Protein AF-A0A3D4WCC0-F1 (afdb_monomer_lite)

Structure (mmCIF, N/CA/C/O backbone):
data_AF-A0A3D4WCC0-F1
#
_entry.id   AF-A0A3D4WCC0-F1
#
loop_
_atom_site.group_PDB
_atom_site.id
_atom_site.type_symbol
_atom_site.label_atom_id
_atom_site.label_alt_id
_atom_site.label_comp_id
_atom_site.label_asym_id
_atom_site.label_entity_id
_atom_site.label_seq_id
_atom_site.pdbx_PDB_ins_code
_atom_site.Cartn_x
_atom_site.Cartn_y
_atom_site.Cartn_z
_atom_site.occupancy
_atom_site.B_iso_or_equiv
_atom_site.auth_seq_id
_atom_site.auth_comp_id
_atom_site.auth_asym_id
_atom_site.auth_atom_id
_atom_site.pdbx_PDB_model_num
ATOM 1 N N . MET A 1 1 ? -9.321 6.098 10.283 1.00 92.38 1 MET A N 1
ATOM 2 C CA . MET A 1 1 ? -8.129 5.664 9.526 1.00 92.38 1 MET A CA 1
ATOM 3 C C . MET A 1 1 ? -6.974 5.563 10.504 1.00 92.38 1 MET A C 1
ATOM 5 O O . MET A 1 1 ? -6.732 6.537 11.209 1.00 92.38 1 MET A O 1
ATOM 9 N N . LYS A 1 2 ? -6.312 4.407 10.586 1.00 98.00 2 LYS A N 1
ATOM 10 C CA . LYS A 1 2 ? -5.094 4.218 11.388 1.00 98.00 2 LYS A CA 1
ATOM 11 C C . LYS A 1 2 ? -3.940 3.874 10.453 1.00 98.00 2 LYS A C 1
ATOM 13 O O . LYS A 1 2 ? -4.097 3.023 9.586 1.00 98.00 2 LYS A O 1
ATOM 18 N N . ILE A 1 3 ? -2.815 4.569 10.606 1.00 97.88 3 ILE A N 1
ATOM 19 C CA . ILE A 1 3 ? -1.632 4.421 9.753 1.00 97.88 3 ILE A CA 1
ATOM 20 C C . ILE A 1 3 ? -0.494 3.827 10.581 1.00 97.88 3 ILE A C 1
ATOM 22 O O . ILE A 1 3 ? -0.211 4.320 11.672 1.00 97.88 3 ILE A O 1
ATOM 26 N N . THR A 1 4 ? 0.149 2.782 10.063 1.00 98.19 4 THR A N 1
ATOM 27 C CA . THR A 1 4 ? 1.301 2.118 10.691 1.00 98.19 4 THR A CA 1
ATOM 28 C C . THR A 1 4 ? 2.470 2.063 9.711 1.00 98.19 4 THR A C 1
ATOM 30 O O . THR A 1 4 ? 2.274 1.786 8.529 1.00 98.19 4 THR A O 1
ATOM 33 N N . PHE A 1 5 ? 3.685 2.304 10.205 1.00 97.12 5 PHE A N 1
ATOM 34 C CA . PHE A 1 5 ? 4.925 2.224 9.432 1.00 97.12 5 PHE A CA 1
ATOM 35 C C . PHE 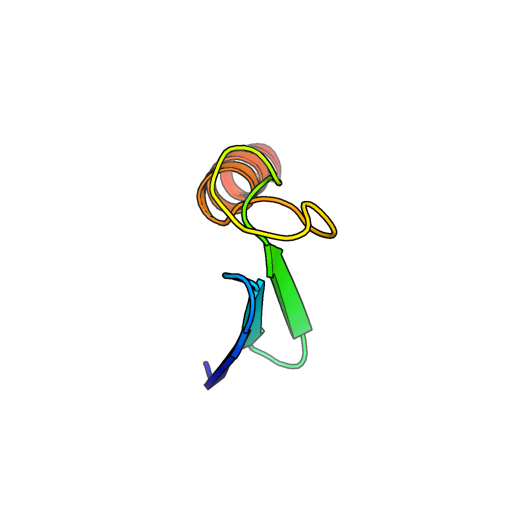A 1 5 ? 5.695 0.969 9.860 1.00 97.12 5 PHE A C 1
ATOM 37 O O . PHE A 1 5 ? 6.122 0.882 11.008 1.00 97.12 5 PHE A O 1
ATOM 44 N N . GLU A 1 6 ? 5.882 0.007 8.954 1.00 92.50 6 GLU A N 1
ATOM 45 C CA . GLU A 1 6 ? 6.566 -1.273 9.249 1.00 92.50 6 GLU A CA 1
ATOM 46 C C . GLU A 1 6 ? 8.069 -1.245 8.914 1.00 92.50 6 GLU A C 1
ATOM 48 O O . GLU A 1 6 ? 8.742 -2.272 8.891 1.00 92.50 6 GLU A O 1
ATOM 53 N N . GLY A 1 7 ? 8.619 -0.052 8.673 1.00 91.75 7 GLY A N 1
ATOM 54 C CA . GLY A 1 7 ? 9.997 0.116 8.215 1.00 91.75 7 GLY A CA 1
ATO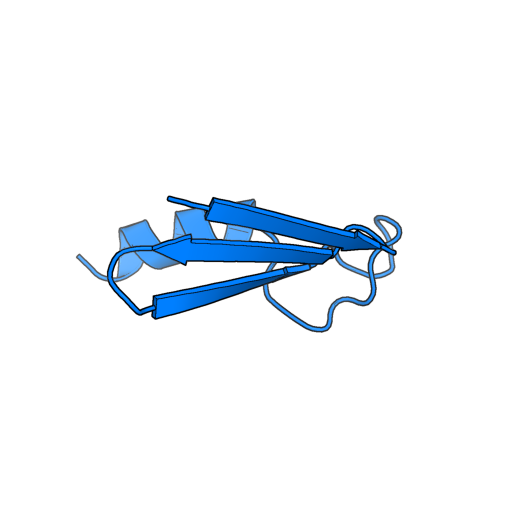M 55 C C . GLY A 1 7 ? 10.141 -0.106 6.710 1.00 91.75 7 GLY A C 1
ATOM 56 O O . GLY A 1 7 ? 9.170 -0.396 6.015 1.00 91.75 7 GLY A O 1
ATOM 57 N N . LYS A 1 8 ? 11.354 0.136 6.186 1.00 92.50 8 LYS A N 1
ATOM 58 C CA . LYS A 1 8 ? 11.682 0.053 4.746 1.00 92.50 8 LYS A CA 1
ATOM 59 C C . LYS A 1 8 ? 10.603 0.675 3.847 1.00 92.50 8 LYS A C 1
ATOM 61 O O . LYS A 1 8 ? 10.195 0.103 2.853 1.00 92.50 8 LYS A O 1
ATOM 66 N N . LYS A 1 9 ? 10.085 1.840 4.246 1.00 96.38 9 LYS A N 1
ATOM 67 C CA . LYS A 1 9 ? 9.055 2.599 3.511 1.00 96.38 9 LYS A CA 1
ATOM 68 C C . LYS A 1 9 ? 7.738 1.849 3.231 1.00 96.38 9 LYS A C 1
ATOM 70 O O . LYS A 1 9 ? 6.942 2.329 2.425 1.00 96.38 9 LYS A O 1
ATOM 75 N N . LYS A 1 10 ? 7.470 0.755 3.947 1.00 97.62 10 LYS A N 1
ATOM 76 C CA . LYS A 1 10 ? 6.185 0.058 3.958 1.00 97.62 10 LYS A CA 1
ATOM 77 C C . LYS A 1 10 ? 5.211 0.745 4.909 1.00 97.62 10 LYS A C 1
ATOM 79 O O . LYS A 1 10 ? 5.548 1.045 6.061 1.00 97.62 10 LYS A O 1
ATOM 84 N N . VAL A 1 11 ? 3.999 0.991 4.422 1.00 97.94 11 VAL A N 1
ATOM 85 C CA . VAL A 1 11 ? 2.930 1.673 5.158 1.00 97.94 11 VAL A CA 1
ATOM 86 C C . VAL A 1 11 ? 1.649 0.858 5.073 1.00 97.94 11 VAL A C 1
ATOM 88 O O . VAL A 1 11 ? 1.239 0.432 3.992 1.00 97.94 11 VAL A O 1
ATOM 91 N N . ILE A 1 12 ? 0.995 0.683 6.218 1.00 98.25 12 ILE A N 1
ATOM 92 C CA . ILE A 1 12 ? -0.315 0.046 6.330 1.00 98.25 12 ILE A CA 1
ATOM 93 C C . ILE A 1 12 ? -1.345 1.097 6.716 1.00 98.25 12 ILE A C 1
ATOM 95 O O . ILE A 1 12 ? -1.190 1.773 7.734 1.00 98.25 12 ILE A O 1
ATOM 99 N N . ALA A 1 13 ? -2.422 1.179 5.940 1.00 98.25 13 ALA A N 1
ATOM 100 C CA . ALA A 1 13 ? -3.617 1.929 6.282 1.00 98.25 13 ALA A CA 1
ATOM 101 C C . ALA A 1 13 ? -4.758 0.974 6.660 1.00 98.25 13 ALA A C 1
ATOM 103 O O . ALA A 1 13 ? -5.211 0.162 5.854 1.00 98.25 13 ALA A O 1
ATOM 104 N N . GLU A 1 14 ? -5.241 1.095 7.892 1.00 98.44 14 GLU A N 1
ATOM 105 C CA . GLU A 1 14 ? -6.458 0.447 8.371 1.00 98.44 14 GLU A CA 1
ATOM 106 C C . GLU A 1 14 ? -7.635 1.419 8.188 1.00 98.44 14 GLU A C 1
ATOM 108 O O . GLU A 1 14 ? -7.700 2.491 8.817 1.00 98.44 14 GLU A O 1
ATOM 113 N N . PHE A 1 15 ? -8.561 1.066 7.298 1.00 97.00 15 PHE A N 1
ATOM 114 C CA . PHE A 1 15 ? -9.695 1.905 6.912 1.00 97.00 15 PHE A CA 1
ATOM 115 C C . PHE A 1 15 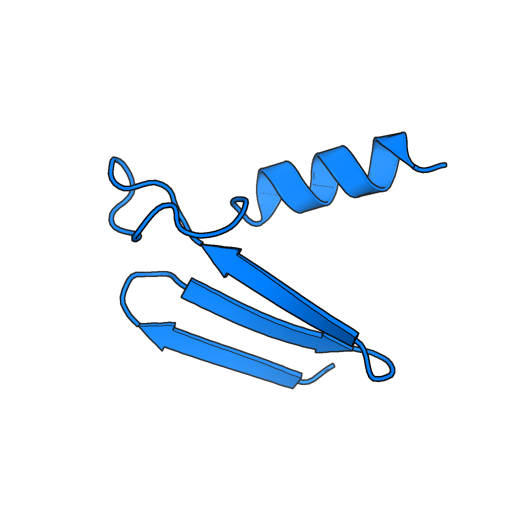? -10.959 1.059 6.750 1.00 97.00 15 PHE A C 1
ATOM 117 O O . PHE A 1 15 ? -10.984 0.152 5.933 1.00 97.00 15 PHE A O 1
ATOM 124 N N . ASN A 1 16 ? -12.011 1.347 7.525 1.00 96.88 16 ASN A N 1
ATOM 125 C CA . ASN A 1 16 ? -13.308 0.652 7.465 1.00 96.88 16 ASN A CA 1
ATOM 126 C C . ASN A 1 16 ? -13.218 -0.890 7.491 1.00 96.88 16 ASN A C 1
ATOM 128 O O . ASN A 1 16 ? -13.941 -1.568 6.773 1.00 96.88 16 ASN A O 1
ATOM 132 N N . GLY A 1 17 ? -12.311 -1.451 8.298 1.00 97.06 17 GLY A N 1
ATOM 133 C CA . GLY A 1 17 ? -12.082 -2.902 8.376 1.00 97.06 17 GLY A CA 1
ATOM 134 C C . GLY A 1 17 ? -11.188 -3.472 7.268 1.00 97.06 17 GLY A C 1
ATOM 135 O O . GLY A 1 17 ? -10.781 -4.627 7.355 1.00 97.06 17 GLY A O 1
ATOM 136 N N . TYR A 1 18 ? -10.819 -2.670 6.269 1.00 97.81 18 TYR A N 1
ATOM 137 C CA . TYR A 1 18 ? -9.842 -3.037 5.250 1.00 97.81 18 TYR A CA 1
ATOM 138 C C . TYR A 1 18 ? -8.419 -2.734 5.715 1.00 97.81 18 TYR A C 1
ATOM 140 O O . TYR A 1 18 ? -8.148 -1.699 6.333 1.00 97.81 18 TYR A O 1
ATOM 148 N N . ARG A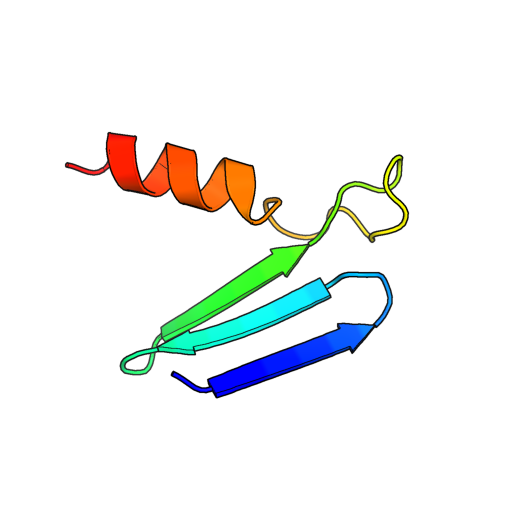 1 19 ? -7.498 -3.632 5.355 1.00 97.56 19 ARG A N 1
ATOM 149 C CA . ARG A 1 19 ? -6.053 -3.462 5.522 1.00 97.56 19 ARG A CA 1
ATOM 150 C C . ARG A 1 19 ? -5.427 -3.197 4.158 1.00 97.56 19 ARG A C 1
ATOM 152 O O . ARG A 1 19 ? -5.336 -4.099 3.331 1.00 97.56 19 ARG A O 1
ATOM 159 N N . ILE A 1 20 ? -4.993 -1.963 3.940 1.00 98.19 20 ILE A N 1
ATOM 160 C CA . ILE A 1 20 ? -4.377 -1.510 2.693 1.00 98.19 20 ILE A CA 1
ATOM 161 C C . ILE A 1 20 ? -2.871 -1.422 2.925 1.00 98.19 20 ILE A C 1
ATOM 163 O O . ILE A 1 20 ? -2.422 -0.667 3.786 1.00 98.19 20 ILE A O 1
ATOM 167 N N . VAL A 1 21 ? -2.093 -2.205 2.179 1.00 98.25 21 VAL A N 1
ATOM 168 C CA . VAL A 1 21 ? -0.627 -2.228 2.279 1.00 98.25 21 VAL A CA 1
ATOM 169 C C . VAL A 1 21 ? -0.044 -1.495 1.082 1.00 98.25 21 VAL A C 1
ATOM 171 O O . VAL A 1 21 ? -0.434 -1.757 -0.054 1.00 98.25 21 VAL A O 1
ATOM 174 N N . THR A 1 22 ? 0.896 -0.595 1.344 1.00 98.44 22 THR A N 1
ATOM 175 C CA . THR A 1 22 ? 1.683 0.092 0.316 1.00 98.44 22 THR A CA 1
ATOM 176 C C . THR A 1 22 ? 3.163 -0.031 0.634 1.00 98.44 22 THR A C 1
ATOM 178 O O . THR A 1 22 ? 3.548 -0.092 1.804 1.00 98.44 22 THR A O 1
ATOM 181 N N . ASP A 1 23 ? 3.989 -0.076 -0.401 1.00 98.56 23 ASP A N 1
ATOM 182 C CA . ASP A 1 23 ? 5.433 -0.230 -0.270 1.00 98.56 23 ASP A CA 1
ATOM 183 C C . ASP A 1 23 ? 6.131 0.487 -1.422 1.00 98.56 23 ASP A C 1
ATOM 185 O O . ASP A 1 23 ? 5.676 0.468 -2.564 1.00 98.56 23 ASP A O 1
ATOM 189 N N . GLN A 1 24 ? 7.231 1.165 -1.119 1.00 98.12 24 GLN A N 1
ATOM 190 C CA . GLN A 1 24 ? 8.021 1.802 -2.164 1.00 98.12 24 GLN A CA 1
ATOM 191 C C . GLN A 1 24 ? 8.831 0.732 -2.912 1.00 98.12 24 GLN A C 1
ATOM 193 O O . GLN A 1 24 ? 9.227 -0.272 -2.320 1.00 98.12 24 GLN A O 1
ATOM 198 N N . PRO A 1 25 ? 9.132 0.922 -4.206 1.00 97.50 25 PRO A N 1
ATOM 199 C CA . PRO A 1 25 ? 9.984 -0.014 -4.929 1.00 97.50 25 PRO A CA 1
ATOM 200 C C . PRO A 1 25 ? 11.411 -0.027 -4.357 1.00 97.50 25 PRO A C 1
ATOM 202 O O . PRO A 1 25 ? 11.859 0.956 -3.757 1.00 97.50 25 PRO A O 1
ATOM 205 N N . GLU A 1 26 ? 12.166 -1.097 -4.625 1.00 97.00 26 GLU A N 1
ATOM 206 C CA . GLU A 1 26 ? 13.558 -1.255 -4.164 1.00 97.00 26 GLU A CA 1
ATOM 207 C C . GLU A 1 26 ? 14.448 -0.066 -4.546 1.00 97.00 26 GLU A C 1
ATOM 209 O O . GLU A 1 26 ? 15.169 0.476 -3.709 1.00 97.00 26 GLU A O 1
ATOM 214 N N . ARG A 1 27 ? 14.315 0.437 -5.783 1.00 96.75 27 ARG A N 1
ATOM 215 C CA . ARG A 1 27 ? 15.045 1.626 -6.270 1.00 96.75 27 ARG A CA 1
ATOM 216 C C . ARG A 1 27 ? 14.789 2.898 -5.452 1.00 96.75 27 ARG A C 1
ATOM 218 O O . ARG A 1 27 ? 15.570 3.839 -5.520 1.00 96.75 27 ARG A O 1
ATOM 225 N N . ALA A 1 28 ? 13.679 2.944 -4.719 1.00 95.50 28 ALA A N 1
ATOM 226 C CA . ALA A 1 28 ? 13.303 4.042 -3.841 1.00 95.50 28 ALA A CA 1
ATOM 227 C C . ALA A 1 28 ? 13.519 3.700 -2.356 1.00 95.50 28 ALA A C 1
ATOM 229 O O . ALA A 1 28 ? 13.135 4.495 -1.498 1.00 95.50 28 ALA A O 1
ATOM 230 N N . GLY A 1 29 ? 14.148 2.565 -2.034 1.00 95.06 29 GLY A N 1
ATOM 231 C CA . GLY A 1 29 ? 14.484 2.144 -0.673 1.00 95.06 29 GLY A CA 1
ATOM 232 C C . GLY A 1 29 ? 13.352 1.453 0.090 1.00 95.06 29 GLY A C 1
ATOM 233 O O . GLY A 1 29 ? 13.383 1.473 1.322 1.00 95.06 29 GLY A O 1
ATOM 234 N N . GLY A 1 30 ? 12.348 0.914 -0.612 1.00 96.69 30 GLY A N 1
ATOM 235 C CA . GLY A 1 30 ? 11.391 -0.030 -0.027 1.00 96.69 30 GLY A CA 1
ATOM 236 C C . GLY A 1 30 ? 11.657 -1.479 -0.422 1.00 96.69 30 GLY A C 1
ATOM 237 O O . GLY A 1 30 ? 12.725 -1.775 -0.955 1.00 96.69 30 GLY A O 1
ATOM 238 N N . GLU A 1 31 ? 10.723 -2.386 -0.134 1.00 97.19 31 GLU A N 1
ATOM 239 C CA . GLU A 1 31 ? 10.858 -3.808 -0.510 1.00 97.19 31 GLU A CA 1
ATOM 240 C C . GLU A 1 31 ? 10.118 -4.147 -1.810 1.00 97.19 31 GLU A C 1
ATOM 242 O O . GLU A 1 31 ? 10.242 -5.261 -2.310 1.00 97.19 31 GLU A O 1
ATOM 247 N N . GLY A 1 32 ? 9.326 -3.218 -2.359 1.00 96.50 32 GLY A N 1
ATOM 248 C CA . GLY A 1 32 ? 8.503 -3.472 -3.545 1.00 96.50 32 GLY A CA 1
ATOM 249 C C . GLY A 1 32 ? 7.478 -4.600 -3.362 1.00 96.50 32 GLY A C 1
ATOM 250 O O . GLY A 1 32 ? 7.024 -5.178 -4.346 1.00 96.50 32 GLY A O 1
ATOM 251 N N . SER A 1 33 ? 7.115 -4.929 -2.117 1.00 97.25 33 SER A N 1
ATOM 252 C CA . SER A 1 33 ? 6.231 -6.059 -1.782 1.00 97.25 33 SER A CA 1
ATOM 253 C C . SER A 1 33 ? 4.732 -5.745 -1.916 1.00 97.25 33 SER A C 1
ATOM 255 O O . SER A 1 33 ? 3.892 -6.636 -1.796 1.00 97.25 33 SER A O 1
ATOM 257 N N . ALA A 1 34 ? 4.394 -4.478 -2.159 1.00 97.81 34 ALA A N 1
ATOM 258 C CA . ALA A 1 34 ? 3.051 -3.960 -2.391 1.00 97.81 34 ALA A CA 1
ATOM 259 C C . ALA A 1 34 ? 3.127 -2.745 -3.343 1.00 97.81 34 ALA A C 1
ATOM 261 O O . ALA A 1 34 ? 4.222 -2.219 -3.554 1.00 97.81 34 ALA A O 1
ATOM 262 N N . PRO A 1 35 ? 2.004 -2.273 -3.920 1.00 98.00 35 PRO A N 1
ATOM 263 C CA . PRO A 1 35 ? 2.004 -1.080 -4.766 1.00 98.00 35 PRO A CA 1
ATOM 264 C C . PRO A 1 35 ? 2.527 0.153 -4.021 1.00 98.00 35 PRO A C 1
ATOM 266 O O . PRO A 1 35 ? 2.264 0.318 -2.823 1.00 98.00 35 PRO A O 1
ATOM 269 N N . ALA A 1 36 ? 3.197 1.065 -4.729 1.00 98.12 36 ALA A N 1
ATOM 270 C CA . ALA A 1 36 ? 3.520 2.355 -4.137 1.00 98.12 36 ALA A CA 1
ATOM 271 C C . ALA A 1 36 ? 2.221 3.144 -3.878 1.00 98.12 36 ALA A C 1
ATOM 273 O O . ALA A 1 36 ? 1.238 2.977 -4.607 1.00 98.12 36 ALA A O 1
ATOM 274 N N . PRO A 1 37 ? 2.190 4.052 -2.884 1.00 97.25 37 PRO A N 1
ATOM 275 C CA . PRO A 1 37 ? 0.988 4.826 -2.573 1.00 97.25 37 PRO A CA 1
ATOM 276 C C . PRO A 1 37 ? 0.401 5.579 -3.775 1.00 97.25 37 PRO A C 1
ATOM 278 O O . PRO A 1 37 ? -0.815 5.668 -3.914 1.00 97.25 37 PRO A O 1
ATOM 281 N N . PHE A 1 38 ? 1.259 6.099 -4.658 1.00 97.38 38 PHE A N 1
ATOM 282 C CA . PHE A 1 38 ? 0.817 6.807 -5.858 1.00 97.38 38 PHE A CA 1
ATOM 283 C C . PHE A 1 38 ? 0.199 5.865 -6.900 1.00 97.38 38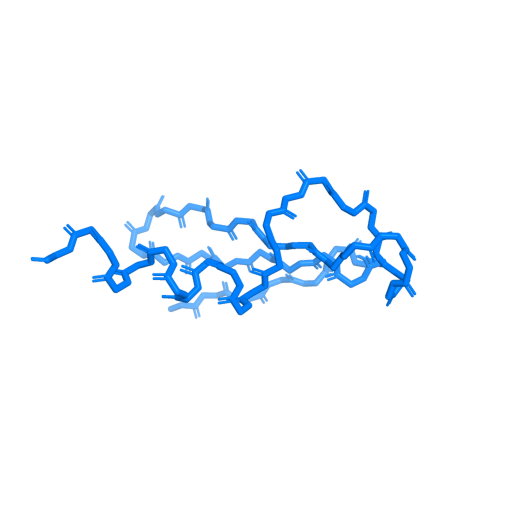 PHE A C 1
ATOM 285 O O . PHE A 1 38 ? -0.835 6.196 -7.473 1.00 97.38 38 PHE A O 1
ATOM 292 N N . ASP A 1 39 ? 0.765 4.671 -7.089 1.00 98.12 39 ASP A N 1
ATOM 293 C CA . ASP A 1 39 ? 0.203 3.660 -7.992 1.00 98.12 39 ASP A CA 1
ATOM 294 C C . ASP A 1 39 ? -1.176 3.204 -7.501 1.00 98.12 39 ASP A C 1
ATOM 296 O O . ASP A 1 39 ? -2.118 3.099 -8.286 1.00 98.12 39 ASP A O 1
ATOM 300 N N . LEU A 1 40 ? -1.322 3.003 -6.186 1.00 97.56 40 LEU A N 1
ATOM 301 C CA . LEU A 1 40 ? -2.606 2.676 -5.570 1.00 97.56 40 LEU A CA 1
ATOM 302 C C . LEU A 1 40 ? -3.638 3.801 -5.758 1.00 97.56 40 LEU A C 1
ATOM 304 O O . LEU A 1 40 ? -4.803 3.521 -6.041 1.00 97.56 40 LEU A O 1
ATOM 308 N N . PHE A 1 41 ? -3.226 5.065 -5.627 1.00 97.56 41 PHE A N 1
ATOM 309 C CA . PHE A 1 41 ? -4.097 6.209 -5.900 1.00 97.56 41 PHE A CA 1
ATOM 310 C C . PHE A 1 41 ? -4.586 6.208 -7.354 1.00 97.56 41 PHE A C 1
ATOM 312 O O . PHE A 1 41 ? -5.792 6.296 -7.583 1.00 97.56 41 PHE A O 1
ATOM 319 N N . LEU A 1 42 ? -3.690 6.031 -8.330 1.00 98.06 42 LEU A N 1
ATOM 320 C CA . LEU A 1 42 ? -4.076 5.939 -9.742 1.00 98.06 42 LEU A CA 1
ATOM 321 C C . LEU A 1 42 ? -5.013 4.755 -10.013 1.00 98.06 42 LEU A C 1
ATOM 323 O O . LEU A 1 42 ? -6.014 4.919 -10.708 1.00 98.06 42 LEU A O 1
ATOM 327 N N . ALA A 1 43 ? -4.735 3.586 -9.428 1.00 97.81 43 ALA A N 1
ATOM 328 C CA . ALA A 1 43 ? -5.599 2.414 -9.549 1.00 97.81 43 ALA A CA 1
ATOM 329 C C . ALA A 1 43 ? -7.015 2.694 -9.022 1.00 97.81 43 ALA A C 1
ATOM 331 O O . ALA A 1 43 ? -7.984 2.311 -9.670 1.00 97.81 43 ALA A O 1
ATOM 332 N N . SER A 1 44 ? -7.144 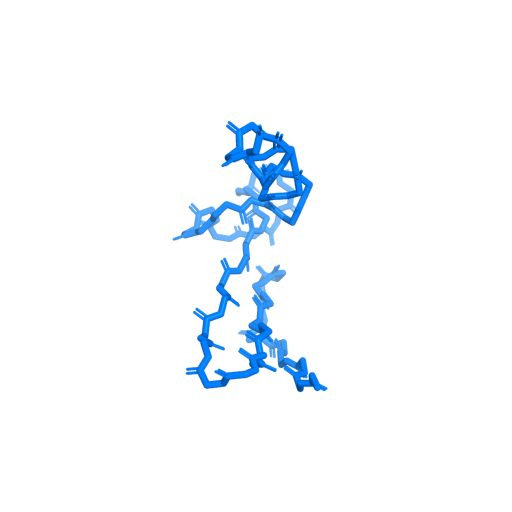3.419 -7.904 1.00 96.94 44 SER A N 1
ATOM 333 C CA . SER A 1 44 ? -8.451 3.784 -7.335 1.00 96.94 44 SER A CA 1
ATOM 334 C C . SER A 1 44 ? -9.298 4.665 -8.261 1.00 96.94 44 SER A C 1
ATOM 336 O O . SER A 1 44 ? -10.523 4.563 -8.259 1.00 96.94 44 SER A O 1
ATOM 338 N N . LEU A 1 45 ? -8.656 5.497 -9.091 1.00 97.75 45 LEU A N 1
ATOM 339 C CA . LEU A 1 45 ? -9.357 6.294 -10.098 1.00 97.75 45 LEU A CA 1
ATOM 340 C C . LEU A 1 45 ? -9.884 5.423 -11.243 1.00 97.75 45 LEU A C 1
ATOM 342 O O . LEU A 1 45 ? -10.918 5.745 -11.805 1.00 97.75 45 LEU A O 1
ATOM 346 N N . GLY A 1 46 ? -9.189 4.333 -11.584 1.00 97.38 46 GLY A N 1
ATOM 347 C CA . GLY A 1 46 ? -9.590 3.414 -12.654 1.00 97.38 46 GLY A CA 1
ATOM 348 C C . GLY A 1 46 ? -10.662 2.394 -12.258 1.00 97.38 46 GLY A C 1
ATOM 349 O O . GLY A 1 46 ? -11.138 1.655 -13.115 1.00 97.38 46 GLY A O 1
ATOM 350 N N . THR A 1 47 ? -11.024 2.312 -10.975 1.00 95.69 47 THR A N 1
ATOM 351 C CA . THR A 1 47 ? -12.081 1.407 -10.487 1.00 95.69 47 THR A CA 1
ATOM 352 C C . THR A 1 47 ? -13.485 2.016 -10.506 1.00 95.69 47 THR A C 1
ATOM 354 O O . THR A 1 47 ? -14.440 1.315 -10.173 1.00 95.69 47 THR A O 1
ATOM 357 N N . CYS A 1 48 ? -13.611 3.292 -10.876 1.00 75.75 48 CYS A N 1
ATOM 358 C CA . CYS A 1 48 ? -14.869 4.027 -11.017 1.00 75.75 48 CYS A CA 1
ATOM 359 C C . CYS A 1 48 ? -14.989 4.570 -12.443 1.00 75.75 48 CYS A C 1
ATOM 361 O O . CYS A 1 48 ? -16.137 4.643 -12.933 1.00 75.75 48 CYS A O 1
#

Secondary structure (DSSP, 8-state):
-EEEEEETTEEEEEETTEEEEE---GGGTS--SS--HHHHHHHHHHT-

pLDDT: mean 96.58, std 3.44, range [75.75, 98.56]

Radius of gyration: 11.04 Å; chains: 1; bounding box: 30×13×24 Å

Foldseek 3Di:
DDWDDPPQQWIWDDDPNDTAIAWDDVVVRTPPPHHHPVVVVVVVVVVD

Sequence (48 aa):
MKITFEGKKKVIAEFNGYRIVTDQPERAGGEGSAPAPFDLFLASLGTC